Protein AF-A0A6L7AAR7-F1 (afdb_monomer_lite)

Structure (mmCIF, N/CA/C/O backbone):
data_AF-A0A6L7AAR7-F1
#
_entry.id   AF-A0A6L7AAR7-F1
#
loop_
_atom_site.group_PDB
_atom_site.id
_atom_site.type_symbol
_atom_site.label_atom_id
_atom_site.label_alt_id
_atom_site.label_comp_id
_atom_site.label_asym_id
_atom_site.label_entity_id
_atom_site.label_seq_id
_atom_site.pdbx_PDB_ins_code
_atom_site.Cartn_x
_atom_site.Cartn_y
_atom_site.Cartn_z
_atom_site.occupancy
_atom_site.B_iso_or_equiv
_atom_site.auth_seq_id
_atom_site.auth_comp_id
_atom_site.auth_asym_id
_atom_site.auth_atom_id
_atom_site.pdbx_PDB_model_num
ATOM 1 N N . MET A 1 1 ? -13.578 -8.970 4.110 1.00 52.84 1 MET A N 1
ATOM 2 C CA . MET A 1 1 ? -12.588 -7.875 4.165 1.00 52.84 1 MET A CA 1
ATOM 3 C C . MET A 1 1 ? -11.317 -8.450 3.602 1.00 52.84 1 MET A C 1
ATOM 5 O O . MET A 1 1 ? -10.902 -9.490 4.092 1.00 52.84 1 MET A O 1
ATOM 9 N N . ALA A 1 2 ? -10.791 -7.865 2.536 1.00 61.38 2 ALA A N 1
ATOM 10 C CA . ALA A 1 2 ? -9.553 -8.344 1.956 1.00 61.38 2 ALA A CA 1
ATOM 11 C C . ALA A 1 2 ? -8.425 -8.205 2.975 1.00 61.38 2 ALA A C 1
ATOM 13 O O . ALA A 1 2 ? -8.225 -7.123 3.527 1.00 61.38 2 ALA A O 1
ATOM 14 N N . THR A 1 3 ? -7.749 -9.308 3.261 1.00 82.00 3 THR A N 1
ATOM 15 C CA . THR A 1 3 ? -6.593 -9.338 4.151 1.00 82.00 3 THR A CA 1
ATOM 16 C C . THR A 1 3 ? -5.348 -9.517 3.312 1.00 82.00 3 THR A C 1
ATOM 18 O O . THR A 1 3 ? -5.300 -10.403 2.463 1.00 82.00 3 THR A O 1
ATOM 21 N N . PHE A 1 4 ? -4.338 -8.689 3.544 1.00 88.81 4 PHE A N 1
ATOM 22 C CA . PHE A 1 4 ? -3.069 -8.859 2.852 1.00 88.81 4 PHE A CA 1
ATOM 23 C C . PHE A 1 4 ? -2.214 -9.932 3.529 1.00 88.81 4 PHE A C 1
ATOM 25 O O . PHE A 1 4 ? -1.846 -9.804 4.698 1.00 88.81 4 PHE A O 1
ATOM 32 N N . ASP A 1 5 ? -1.834 -10.953 2.764 1.00 90.00 5 ASP A N 1
ATOM 33 C CA . ASP A 1 5 ? -0.918 -11.998 3.235 1.00 90.00 5 ASP A CA 1
ATOM 34 C C . ASP A 1 5 ? 0.521 -11.492 3.443 1.00 90.00 5 ASP A C 1
ATOM 36 O O . ASP A 1 5 ? 0.915 -10.410 2.994 1.00 90.00 5 ASP A O 1
ATOM 40 N N . ASN A 1 6 ? 1.362 -12.322 4.068 1.00 90.06 6 ASN A N 1
ATOM 41 C CA . ASN A 1 6 ? 2.794 -12.060 4.235 1.00 90.06 6 ASN A CA 1
ATOM 42 C C . ASN A 1 6 ? 3.594 -12.280 2.936 1.00 90.06 6 ASN A C 1
ATOM 44 O O . ASN A 1 6 ? 4.496 -13.114 2.871 1.00 90.06 6 ASN A O 1
ATOM 48 N N . ARG A 1 7 ? 3.248 -11.526 1.890 1.00 92.62 7 ARG A N 1
ATOM 49 C CA . ARG A 1 7 ? 3.949 -11.490 0.602 1.00 92.62 7 ARG A CA 1
ATOM 50 C C . ARG A 1 7 ? 4.065 -10.068 0.058 1.00 92.62 7 ARG A C 1
ATOM 52 O O . ARG A 1 7 ? 3.524 -9.111 0.618 1.00 92.62 7 ARG A O 1
ATOM 59 N N . GLY A 1 8 ? 4.803 -9.950 -1.038 1.00 93.50 8 GLY A N 1
ATOM 60 C CA . GLY A 1 8 ? 4.888 -8.735 -1.829 1.00 93.50 8 GLY A CA 1
ATOM 61 C C . GLY A 1 8 ? 3.638 -8.499 -2.660 1.00 93.50 8 GLY A C 1
ATOM 62 O O . GLY A 1 8 ? 3.177 -9.419 -3.332 1.00 93.50 8 GLY A O 1
ATOM 63 N N . TYR A 1 9 ? 3.146 -7.264 -2.639 1.00 94.19 9 TYR A N 1
ATOM 64 C CA . TYR A 1 9 ? 2.068 -6.801 -3.502 1.00 94.19 9 TYR A CA 1
ATOM 65 C C . TYR A 1 9 ? 2.518 -5.580 -4.291 1.00 94.19 9 TYR A C 1
ATOM 67 O O . TYR A 1 9 ? 3.107 -4.643 -3.737 1.00 94.19 9 TYR A O 1
ATOM 75 N N . ASN A 1 10 ? 2.225 -5.571 -5.586 1.00 93.88 10 ASN A N 1
ATOM 76 C CA . ASN A 1 10 ? 2.362 -4.366 -6.392 1.00 93.88 10 ASN A CA 1
ATOM 77 C C . ASN A 1 10 ? 1.145 -3.439 -6.208 1.00 93.88 10 ASN A C 1
ATOM 79 O O . ASN A 1 10 ? 0.103 -3.846 -5.700 1.00 93.88 10 ASN A O 1
ATOM 83 N N . ILE A 1 11 ? 1.265 -2.179 -6.634 1.00 92.75 11 ILE A N 1
ATOM 84 C CA . ILE A 1 11 ? 0.182 -1.187 -6.488 1.00 92.75 11 ILE A CA 1
ATOM 85 C C . ILE A 1 11 ? -1.118 -1.658 -7.155 1.00 92.75 11 ILE A C 1
ATOM 87 O O . ILE A 1 11 ? -2.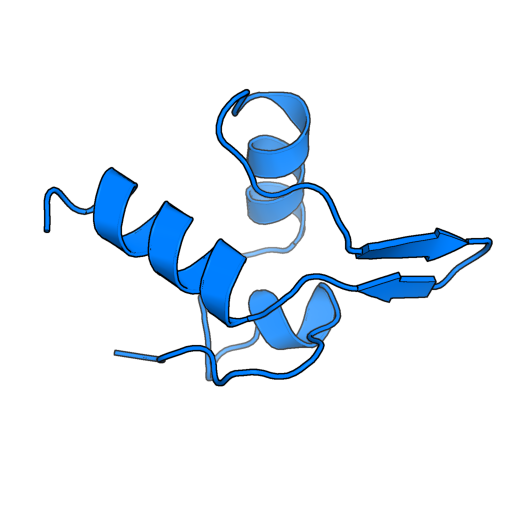188 -1.411 -6.617 1.00 92.75 11 ILE A O 1
ATOM 91 N N . GLY A 1 12 ? -1.027 -2.324 -8.309 1.00 92.19 12 GLY A N 1
ATOM 92 C CA . GLY A 1 12 ? -2.181 -2.842 -9.042 1.00 92.19 12 GLY A CA 1
ATOM 93 C C . GLY A 1 12 ? -2.956 -3.891 -8.251 1.00 92.19 12 GLY A C 1
ATOM 94 O O . GLY A 1 12 ? -4.166 -3.756 -8.147 1.00 92.19 12 GLY A O 1
ATOM 95 N N . GLU A 1 13 ? -2.261 -4.857 -7.643 1.00 92.81 13 GLU A N 1
ATOM 96 C CA . GLU A 1 13 ? -2.881 -5.840 -6.739 1.00 92.81 13 GLU A CA 1
ATOM 97 C C . GLU A 1 13 ? -3.498 -5.144 -5.517 1.00 92.81 13 GLU A C 1
ATOM 99 O O . GLU A 1 13 ? -4.619 -5.425 -5.134 1.00 92.81 13 GLU A O 1
ATOM 104 N N . ILE A 1 14 ? -2.812 -4.167 -4.917 1.00 92.25 14 ILE A N 1
ATOM 105 C CA . ILE A 1 14 ? -3.316 -3.502 -3.703 1.00 92.25 14 ILE A C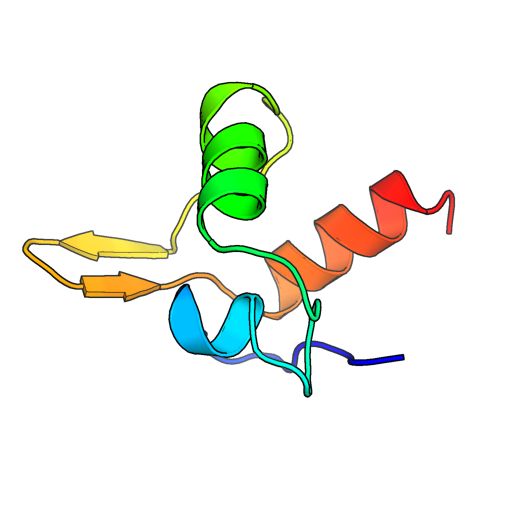A 1
ATOM 106 C C . ILE A 1 14 ? -4.633 -2.758 -3.943 1.00 92.25 14 ILE A C 1
ATOM 108 O O . ILE A 1 14 ? -5.506 -2.739 -3.075 1.00 92.25 14 ILE A O 1
ATOM 112 N N . VAL A 1 15 ? -4.764 -2.104 -5.096 1.00 92.75 15 VAL A N 1
ATOM 113 C CA . VAL A 1 15 ? -5.941 -1.289 -5.424 1.00 92.75 15 VAL A CA 1
ATOM 114 C C . VAL A 1 15 ? -7.017 -2.065 -6.182 1.00 92.75 15 VAL A C 1
ATOM 116 O O . VAL A 1 15 ? -8.049 -1.481 -6.514 1.00 92.75 15 VAL A O 1
ATOM 119 N N . ASP A 1 16 ? -6.791 -3.350 -6.469 1.00 91.50 16 ASP A N 1
ATOM 120 C CA . ASP A 1 16 ? -7.744 -4.178 -7.20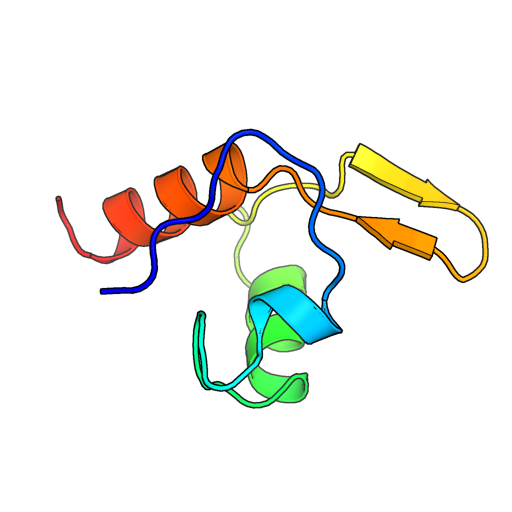2 1.00 91.50 16 ASP A CA 1
ATOM 121 C C . ASP A 1 16 ? -9.061 -4.377 -6.432 1.00 91.50 16 ASP A C 1
ATOM 123 O O . ASP A 1 16 ? -9.206 -4.011 -5.262 1.00 91.50 16 ASP A O 1
ATOM 127 N N . LYS A 1 17 ? -10.046 -4.958 -7.121 1.00 86.94 17 LYS A N 1
ATOM 128 C CA . LYS A 1 17 ? -11.382 -5.210 -6.566 1.00 86.94 17 LYS A CA 1
ATOM 129 C C . LYS A 1 17 ? -11.383 -6.221 -5.419 1.00 86.94 17 LYS A C 1
ATOM 131 O O . LYS A 1 17 ? -12.297 -6.172 -4.600 1.00 86.94 17 LYS A O 1
ATOM 136 N N . ASP A 1 18 ? -10.396 -7.108 -5.384 1.00 87.31 18 ASP A N 1
ATOM 137 C CA . ASP A 1 18 ? -10.271 -8.175 -4.396 1.00 87.31 18 ASP A CA 1
ATOM 138 C C . ASP A 1 18 ? -9.575 -7.686 -3.117 1.00 87.31 18 ASP A C 1
ATOM 140 O O . ASP A 1 18 ? -9.706 -8.335 -2.082 1.00 87.31 18 ASP A O 1
ATOM 144 N N . HIS A 1 19 ? -8.900 -6.529 -3.171 1.00 88.75 19 HIS A N 1
ATOM 145 C CA . HIS A 1 19 ? -8.202 -5.870 -2.072 1.00 88.75 19 HIS A CA 1
ATOM 146 C C . HIS A 1 19 ? -8.908 -4.589 -1.609 1.00 88.75 19 HIS A C 1
ATOM 148 O O . HIS A 1 19 ? -9.950 -4.643 -0.952 1.00 88.75 19 HIS A O 1
ATOM 154 N N . LEU A 1 20 ? -8.330 -3.415 -1.889 1.00 88.12 20 LEU A N 1
ATOM 155 C CA . LEU A 1 20 ? -8.873 -2.141 -1.413 1.00 88.12 20 LEU A CA 1
ATOM 156 C C . LEU A 1 20 ? -10.049 -1.638 -2.247 1.00 88.12 20 LEU A C 1
ATOM 158 O O . LEU A 1 20 ? -10.815 -0.813 -1.755 1.00 88.12 20 LEU A O 1
ATOM 162 N N . ASN A 1 21 ? -10.179 -2.101 -3.490 1.00 91.56 21 ASN A N 1
ATOM 163 C CA . ASN A 1 21 ? -11.169 -1.643 -4.459 1.00 91.56 21 ASN A CA 1
ATOM 164 C C . ASN A 1 21 ? -11.236 -0.105 -4.547 1.00 91.56 21 ASN A C 1
ATOM 166 O O . ASN A 1 21 ? -12.300 0.508 -4.436 1.00 91.56 21 ASN A O 1
ATOM 170 N N . ILE A 1 22 ? -10.074 0.534 -4.709 1.00 90.81 22 ILE A N 1
ATOM 171 C CA . ILE A 1 22 ? -9.950 1.992 -4.833 1.00 90.81 22 ILE A CA 1
ATOM 172 C C . ILE A 1 22 ? -9.243 2.373 -6.130 1.00 90.81 22 ILE A C 1
ATOM 174 O O . ILE A 1 22 ? -8.520 1.592 -6.734 1.00 90.81 22 ILE A O 1
ATOM 178 N N . ALA A 1 23 ? -9.397 3.622 -6.559 1.00 92.44 23 ALA A N 1
ATOM 179 C CA . ALA A 1 23 ? -8.605 4.131 -7.671 1.00 92.44 23 ALA A CA 1
ATOM 180 C C . ALA A 1 23 ? -7.122 4.258 -7.280 1.00 92.44 23 ALA A C 1
ATOM 182 O O . ALA A 1 23 ? -6.788 4.717 -6.183 1.00 92.44 23 ALA A O 1
ATOM 183 N N . ARG A 1 24 ? -6.221 3.971 -8.229 1.00 91.69 24 ARG A N 1
ATOM 184 C CA . ARG A 1 24 ? -4.773 4.186 -8.062 1.00 91.69 24 ARG A CA 1
ATOM 185 C C . ARG A 1 24 ? -4.430 5.622 -7.660 1.00 91.69 24 ARG A C 1
ATOM 187 O O . ARG A 1 24 ? -3.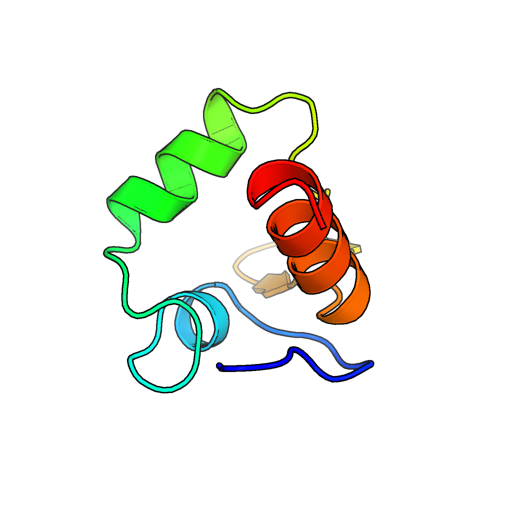579 5.833 -6.809 1.00 91.69 24 ARG A O 1
ATOM 194 N N . THR A 1 25 ? -5.143 6.608 -8.199 1.00 93.56 25 THR A N 1
ATOM 195 C CA . THR A 1 25 ? -4.961 8.024 -7.841 1.00 93.56 25 THR A CA 1
ATOM 196 C C . THR A 1 25 ? -5.270 8.307 -6.369 1.00 93.56 25 THR A C 1
ATOM 198 O O . THR A 1 25 ? -4.621 9.152 -5.756 1.00 93.56 25 THR A O 1
ATOM 201 N N . THR A 1 26 ? -6.234 7.598 -5.776 1.00 91.38 26 THR A N 1
ATOM 202 C CA . THR A 1 26 ? -6.532 7.672 -4.339 1.00 91.38 26 THR A CA 1
ATOM 203 C C . THR A 1 26 ? -5.410 7.041 -3.521 1.00 91.38 26 THR A C 1
ATOM 205 O O . THR A 1 26 ? -4.973 7.622 -2.530 1.00 91.38 26 THR A O 1
ATOM 208 N N . PHE A 1 27 ? -4.882 5.902 -3.969 1.00 91.50 27 PHE A N 1
ATOM 209 C CA . PHE A 1 27 ? -3.725 5.266 -3.341 1.00 91.50 27 PHE A CA 1
ATOM 210 C C . PHE A 1 27 ? -2.475 6.163 -3.376 1.00 91.50 27 PHE A C 1
ATOM 212 O O . PHE A 1 27 ? -1.818 6.355 -2.354 1.00 91.50 27 PHE A O 1
ATOM 219 N N . ASP A 1 28 ? -2.209 6.824 -4.504 1.00 91.62 28 ASP A N 1
ATOM 220 C CA . ASP A 1 28 ? -1.095 7.769 -4.649 1.00 91.62 28 ASP A CA 1
ATOM 221 C C . ASP A 1 28 ? -1.216 8.975 -3.702 1.00 91.62 28 ASP A C 1
ATOM 223 O O . ASP A 1 28 ? -0.208 9.488 -3.208 1.00 91.62 28 ASP A O 1
ATOM 227 N N . LYS A 1 29 ? -2.442 9.421 -3.386 1.00 93.12 29 LYS A N 1
ATOM 228 C CA . LYS A 1 29 ? -2.656 10.455 -2.360 1.00 93.12 29 LYS A CA 1
ATOM 229 C C . LYS A 1 29 ? -2.227 9.972 -0.977 1.00 93.12 29 LYS A C 1
ATOM 231 O O . LYS A 1 29 ? -1.649 10.762 -0.235 1.00 93.12 29 LYS A O 1
ATOM 236 N N . HIS A 1 30 ? -2.461 8.705 -0.629 1.00 90.31 30 HIS A N 1
ATOM 237 C CA . HIS A 1 30 ? -1.962 8.150 0.631 1.00 90.31 30 HIS A CA 1
ATOM 238 C C . HIS A 1 30 ? -0.437 8.149 0.664 1.00 90.31 30 HIS A C 1
ATOM 240 O O . HIS A 1 30 ? 0.135 8.657 1.620 1.00 90.31 30 HIS A O 1
ATOM 246 N N . ILE A 1 31 ? 0.220 7.721 -0.413 1.00 90.19 31 ILE A N 1
ATOM 247 C CA . ILE A 1 31 ? 1.687 7.763 -0.503 1.00 90.19 31 ILE A CA 1
ATOM 248 C C . ILE A 1 31 ? 2.230 9.188 -0.284 1.00 90.19 31 ILE A C 1
ATOM 250 O O . ILE A 1 31 ? 3.243 9.366 0.388 1.00 90.19 31 ILE A O 1
ATOM 254 N N . ARG A 1 32 ? 1.572 10.211 -0.847 1.00 89.12 32 ARG A N 1
ATOM 255 C CA . ARG A 1 32 ? 2.051 11.606 -0.798 1.00 89.12 32 ARG A CA 1
ATOM 256 C C . ARG A 1 32 ? 1.739 12.332 0.508 1.00 89.12 32 ARG A C 1
ATOM 258 O O . ARG A 1 32 ? 2.546 13.144 0.951 1.00 89.12 32 ARG A O 1
ATOM 265 N N . HIS A 1 33 ? 0.562 12.101 1.082 1.00 90.56 33 HIS A N 1
ATOM 266 C CA . HIS A 1 33 ? 0.050 12.914 2.190 1.00 90.56 33 HIS A CA 1
ATOM 267 C C . HIS A 1 33 ? 0.073 12.196 3.539 1.00 90.56 33 HIS A C 1
ATOM 269 O O . HIS A 1 33 ? 0.066 12.855 4.578 1.00 90.56 33 HIS A O 1
ATOM 275 N N . ASP A 1 34 ? 0.107 10.864 3.553 1.00 89.06 34 ASP A N 1
ATOM 276 C CA . ASP A 1 34 ? 0.063 10.090 4.784 1.00 89.06 34 ASP A CA 1
ATOM 277 C C . ASP A 1 34 ? 1.477 9.696 5.225 1.00 89.06 34 ASP A C 1
ATOM 279 O O . ASP A 1 34 ? 2.094 8.773 4.701 1.00 89.06 34 ASP A O 1
ATOM 283 N N . LYS A 1 35 ? 1.991 10.394 6.243 1.00 86.94 35 LYS A N 1
ATOM 284 C CA . LYS A 1 35 ? 3.320 10.117 6.815 1.00 86.94 35 LYS A CA 1
ATOM 285 C C . LYS A 1 35 ? 3.427 8.730 7.455 1.00 86.94 35 LYS A C 1
ATOM 287 O O . LYS A 1 35 ? 4.537 8.242 7.647 1.00 86.94 35 LYS A O 1
ATOM 292 N N . SER A 1 36 ? 2.297 8.122 7.822 1.00 88.62 36 SER A N 1
ATOM 293 C CA . SER A 1 36 ? 2.245 6.774 8.391 1.00 88.62 36 SER A CA 1
ATOM 294 C C . SER A 1 36 ? 2.112 5.685 7.328 1.00 88.62 36 SER A C 1
ATOM 296 O O . SER A 1 36 ? 2.102 4.502 7.669 1.00 88.62 36 SER A O 1
ATOM 298 N N . PHE A 1 37 ? 2.024 6.073 6.051 1.00 91.06 37 PHE A N 1
ATOM 299 C CA . PHE A 1 37 ? 1.903 5.132 4.955 1.00 91.06 37 PHE A CA 1
ATOM 300 C C . PHE A 1 37 ? 3.142 4.227 4.862 1.00 91.06 37 PHE A C 1
ATOM 302 O O . PHE A 1 37 ? 4.275 4.715 4.968 1.00 91.06 37 PHE A O 1
ATOM 309 N N . PRO A 1 38 ? 2.966 2.911 4.646 1.00 92.31 38 PRO A N 1
ATOM 310 C CA . PRO A 1 38 ? 4.080 1.984 4.539 1.00 92.31 38 PRO A CA 1
ATOM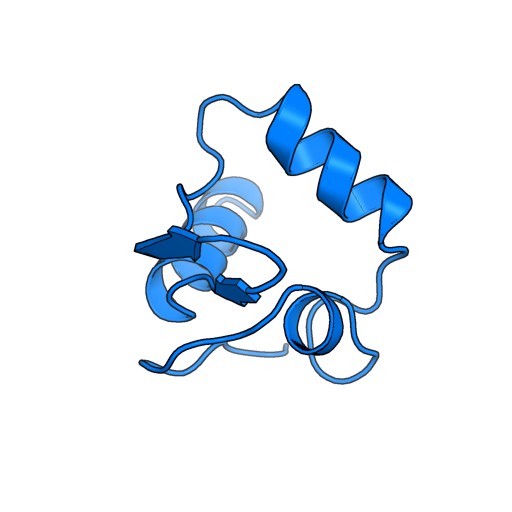 311 C C . PRO A 1 38 ? 5.039 2.375 3.423 1.00 92.31 38 PRO A C 1
ATOM 313 O O . PRO A 1 38 ? 4.634 2.624 2.289 1.00 92.31 38 PRO A O 1
ATOM 316 N N . LYS A 1 39 ? 6.340 2.357 3.716 1.00 91.81 39 LYS A N 1
ATOM 317 C CA . LYS A 1 39 ? 7.350 2.475 2.665 1.00 91.81 39 LYS A CA 1
ATOM 318 C C . LYS A 1 39 ? 7.394 1.180 1.843 1.00 91.81 39 LYS A C 1
ATOM 320 O O . LYS A 1 39 ? 7.354 0.098 2.446 1.00 91.81 39 LYS A O 1
ATOM 325 N N . PRO A 1 40 ? 7.508 1.274 0.507 1.00 93.31 40 PRO A N 1
ATOM 326 C CA . PRO A 1 40 ? 7.725 0.102 -0.329 1.00 93.31 40 PRO A CA 1
ATOM 327 C C . PRO A 1 40 ? 9.053 -0.567 0.044 1.00 93.31 40 PRO A C 1
ATOM 329 O O . PRO A 1 40 ? 9.999 0.107 0.458 1.00 93.31 40 PRO A O 1
ATOM 332 N N . TYR A 1 41 ? 9.119 -1.893 -0.076 1.00 92.12 41 TYR A N 1
ATOM 333 C CA . TYR A 1 41 ? 10.357 -2.647 0.163 1.00 92.12 41 TYR A CA 1
ATOM 334 C C . TYR A 1 41 ? 11.160 -2.865 -1.124 1.00 92.12 41 TYR A C 1
ATOM 336 O O . TYR A 1 41 ? 12.365 -3.083 -1.057 1.00 92.12 41 TYR A O 1
ATOM 344 N N . ILE A 1 42 ? 10.508 -2.744 -2.283 1.00 93.06 42 ILE A N 1
ATOM 345 C CA . ILE A 1 42 ? 11.151 -2.615 -3.592 1.00 93.06 42 ILE A CA 1
ATOM 346 C C . ILE A 1 42 ? 10.663 -1.309 -4.207 1.00 93.06 42 ILE A C 1
ATOM 348 O O . ILE A 1 42 ? 9.457 -1.082 -4.293 1.00 93.06 42 ILE A O 1
ATOM 352 N N . ASN A 1 43 ? 11.599 -0.460 -4.623 1.00 90.62 43 ASN A N 1
ATOM 353 C CA . ASN A 1 43 ? 11.326 0.782 -5.343 1.00 90.62 43 ASN A CA 1
ATOM 354 C C . ASN A 1 43 ? 12.464 1.051 -6.336 1.00 90.62 43 ASN A C 1
ATOM 356 O O . ASN A 1 43 ? 13.263 1.971 -6.155 1.00 90.62 43 ASN A O 1
ATOM 360 N N . THR A 1 44 ? 12.606 0.178 -7.330 1.00 88.94 44 THR A N 1
ATOM 361 C CA . THR A 1 44 ? 13.727 0.223 -8.276 1.00 88.94 44 THR A CA 1
ATOM 362 C C . THR A 1 44 ? 13.204 0.160 -9.702 1.00 88.94 44 THR A C 1
ATOM 364 O O . THR A 1 44 ? 12.457 -0.751 -10.064 1.00 88.94 44 THR A O 1
ATOM 367 N N . GLY A 1 45 ? 13.603 1.136 -10.523 1.00 84.88 45 GLY A N 1
ATOM 368 C CA . GLY A 1 45 ? 13.129 1.267 -11.900 1.00 84.88 45 GLY A CA 1
ATOM 369 C C . GLY A 1 45 ? 11.606 1.407 -11.955 1.00 84.88 45 GLY A C 1
ATOM 370 O O . GLY A 1 45 ? 11.047 2.333 -11.376 1.00 84.88 45 GLY A O 1
ATOM 371 N N . ASN A 1 46 ? 10.950 0.456 -12.623 1.00 85.69 46 ASN A N 1
ATOM 372 C CA . ASN A 1 46 ? 9.491 0.407 -12.776 1.00 85.69 46 ASN A CA 1
ATOM 373 C C . ASN A 1 46 ? 8.794 -0.513 -11.756 1.00 85.69 46 ASN A C 1
ATOM 375 O O . ASN A 1 46 ? 7.573 -0.671 -11.809 1.00 85.69 46 ASN A O 1
ATOM 379 N N . ALA A 1 47 ? 9.544 -1.141 -10.845 1.00 88.12 47 ALA A N 1
ATOM 380 C CA . ALA A 1 47 ? 9.002 -2.060 -9.854 1.00 88.12 47 ALA A CA 1
ATOM 381 C C . ALA A 1 47 ? 8.816 -1.352 -8.508 1.00 88.12 47 ALA A C 1
ATOM 383 O O . ALA A 1 47 ? 9.784 -0.928 -7.872 1.00 88.12 47 ALA A O 1
ATOM 384 N N . VAL A 1 48 ? 7.561 -1.274 -8.062 1.00 92.62 48 VAL A N 1
ATOM 385 C CA . VAL A 1 48 ? 7.196 -0.815 -6.719 1.00 92.62 48 VAL A CA 1
ATOM 386 C C . VAL A 1 48 ? 6.385 -1.908 -6.039 1.00 92.62 48 VAL A C 1
ATOM 388 O O . VAL A 1 48 ? 5.307 -2.265 -6.518 1.00 92.62 48 VAL A O 1
ATOM 391 N N . MET A 1 49 ? 6.904 -2.433 -4.929 1.00 94.62 49 MET A N 1
ATOM 392 C CA . MET A 1 49 ? 6.230 -3.465 -4.140 1.00 94.62 49 MET A CA 1
ATOM 393 C C . MET A 1 49 ? 6.180 -3.106 -2.659 1.00 94.62 49 MET A C 1
ATOM 395 O O . MET A 1 49 ? 7.127 -2.557 -2.085 1.00 94.62 49 MET A O 1
ATOM 399 N N . TYR A 1 50 ? 5.071 -3.477 -2.032 1.00 94.62 50 TYR A N 1
ATOM 400 C CA . TYR A 1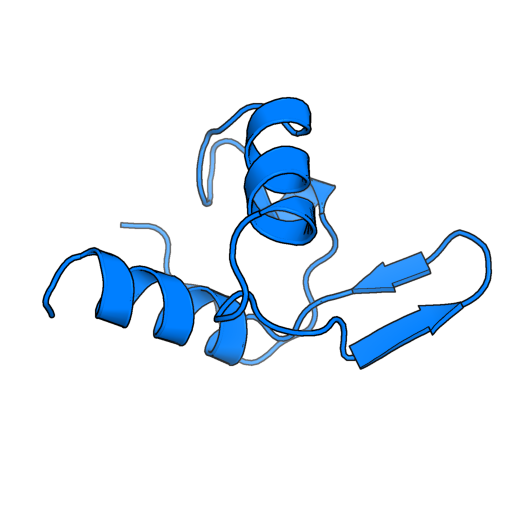 50 ? 4.787 -3.275 -0.620 1.00 94.62 50 TYR A CA 1
ATOM 401 C C . TYR A 1 50 ? 4.591 -4.615 0.075 1.00 94.62 50 TYR A C 1
ATOM 403 O O . TYR A 1 50 ? 4.061 -5.560 -0.505 1.00 94.62 50 TYR A O 1
ATOM 411 N N . TRP A 1 51 ? 5.016 -4.692 1.333 1.00 94.94 51 TRP A N 1
ATOM 412 C CA . TRP A 1 51 ? 4.714 -5.850 2.161 1.00 94.94 51 TRP A CA 1
ATOM 413 C C . TRP A 1 51 ? 3.243 -5.812 2.541 1.00 94.94 51 TRP A C 1
ATOM 415 O O . TRP A 1 51 ? 2.801 -4.835 3.152 1.00 94.94 51 TRP A O 1
ATOM 425 N N . GLY A 1 52 ? 2.518 -6.881 2.219 1.00 93.31 52 GLY A N 1
ATOM 426 C CA . GLY A 1 52 ? 1.098 -7.000 2.522 1.00 93.31 52 GLY A CA 1
ATOM 427 C C . GLY A 1 52 ? 0.795 -6.760 4.000 1.00 93.31 52 GLY A C 1
ATOM 428 O O . GLY A 1 52 ? -0.023 -5.910 4.334 1.00 93.31 52 GLY A O 1
ATOM 429 N N . THR A 1 53 ? 1.575 -7.367 4.895 1.00 92.56 53 THR A N 1
ATOM 430 C CA . THR A 1 53 ? 1.469 -7.171 6.353 1.00 92.56 53 THR A CA 1
ATOM 431 C C . THR A 1 53 ? 1.578 -5.709 6.795 1.00 92.56 53 THR A C 1
ATOM 433 O O . THR A 1 53 ? 0.896 -5.300 7.731 1.00 92.56 53 THR A O 1
ATOM 436 N N . ARG A 1 54 ? 2.390 -4.883 6.120 1.00 92.56 54 ARG A N 1
ATOM 437 C CA . ARG A 1 54 ? 2.503 -3.450 6.445 1.00 92.56 54 ARG A CA 1
ATOM 438 C C . ARG A 1 54 ? 1.313 -2.647 5.935 1.00 92.56 54 ARG A C 1
ATOM 440 O O . ARG A 1 54 ? 0.888 -1.715 6.614 1.00 92.56 54 ARG A O 1
ATOM 447 N N . ILE A 1 55 ? 0.801 -2.991 4.753 1.00 92.06 55 ILE A N 1
ATOM 448 C CA . ILE A 1 55 ? -0.421 -2.389 4.208 1.00 92.06 55 ILE A CA 1
ATOM 449 C C . ILE A 1 55 ? -1.603 -2.733 5.118 1.00 92.06 55 ILE A C 1
ATOM 451 O O . ILE A 1 55 ? -2.317 -1.821 5.525 1.00 92.06 55 ILE A O 1
ATOM 455 N N . GLN A 1 56 ? -1.739 -3.999 5.523 1.00 91.19 56 GLN A N 1
ATOM 456 C CA . GLN A 1 56 ? -2.761 -4.440 6.473 1.00 91.19 56 GLN A CA 1
ATOM 457 C C . GLN A 1 56 ? -2.668 -3.683 7.797 1.00 91.19 56 GLN A C 1
ATOM 459 O O . GLN A 1 56 ? -3.644 -3.077 8.218 1.00 91.19 56 GLN A O 1
ATOM 464 N N . TYR A 1 57 ? -1.479 -3.614 8.400 1.00 90.94 57 TYR A N 1
ATOM 465 C CA . TYR A 1 57 ? -1.278 -2.889 9.656 1.00 90.94 57 TYR A CA 1
ATOM 466 C C . TYR A 1 57 ? -1.667 -1.403 9.558 1.00 90.94 57 TYR A C 1
ATOM 468 O O . TYR A 1 57 ? -2.267 -0.839 10.473 1.00 90.94 57 TYR A O 1
ATOM 476 N N . TRP A 1 58 ? -1.338 -0.748 8.440 1.00 91.00 58 TRP A N 1
ATOM 477 C CA . TRP A 1 58 ? -1.741 0.636 8.193 1.00 91.00 58 TRP A CA 1
ATOM 478 C C . TRP A 1 58 ? -3.265 0.789 8.062 1.00 91.00 58 TRP A C 1
ATOM 480 O O . TRP A 1 58 ? -3.821 1.759 8.584 1.00 91.00 58 TRP A O 1
ATOM 490 N N . LEU A 1 59 ? -3.945 -0.164 7.416 1.00 88.44 59 LEU A N 1
ATOM 491 C CA . LEU A 1 59 ? -5.409 -0.190 7.326 1.00 88.44 59 LEU A CA 1
ATOM 492 C C . LEU A 1 59 ? -6.054 -0.399 8.693 1.00 88.44 59 LEU A C 1
ATOM 494 O O . LEU A 1 59 ? -6.963 0.353 9.045 1.00 88.44 59 LEU A O 1
ATOM 498 N N . ASP A 1 60 ? -5.556 -1.359 9.471 1.00 88.62 60 ASP A N 1
ATOM 499 C CA . ASP A 1 60 ? -6.069 -1.675 10.804 1.00 88.62 60 ASP A CA 1
ATOM 500 C C . ASP A 1 60 ? -5.993 -0.429 11.696 1.00 88.62 60 ASP A C 1
ATOM 502 O O . ASP A 1 60 ? -7.018 0.039 12.204 1.00 88.62 60 ASP A O 1
ATOM 506 N N . LYS A 1 61 ? -4.822 0.227 11.715 1.00 86.44 61 LYS A N 1
ATOM 507 C CA . LYS A 1 61 ? -4.589 1.479 12.447 1.00 86.44 61 LYS A CA 1
ATOM 508 C C . LYS A 1 61 ? -5.516 2.617 12.007 1.00 86.44 61 LYS A C 1
ATOM 510 O O . LYS A 1 61 ? -5.939 3.415 12.840 1.00 86.44 61 LYS A O 1
ATOM 515 N N . LYS A 1 62 ? -5.831 2.723 10.711 1.00 80.69 62 LYS A N 1
ATOM 516 C CA . LYS A 1 62 ? -6.785 3.724 10.199 1.00 80.69 62 LYS A CA 1
ATOM 517 C C . LYS A 1 62 ? -8.230 3.414 10.547 1.00 80.69 62 LYS A C 1
ATOM 519 O O . LYS A 1 62 ? -9.008 4.338 10.759 1.00 80.69 62 LYS A O 1
ATOM 524 N N . SER A 1 63 ? -8.584 2.136 10.574 1.00 76.25 63 SER A N 1
ATOM 525 C CA . SER A 1 63 ? -9.931 1.678 10.906 1.00 76.25 63 SER A CA 1
ATOM 526 C C . SER A 1 63 ? -10.233 1.724 12.409 1.00 76.25 63 SER A C 1
ATOM 528 O O . SER A 1 63 ? -11.375 1.495 12.798 1.00 76.25 63 SER A O 1
ATOM 530 N N . GLY A 1 64 ? -9.235 2.051 13.242 1.00 64.06 64 GLY A N 1
ATOM 531 C CA . GLY A 1 64 ? -9.366 2.095 14.699 1.00 64.06 64 GLY A CA 1
ATOM 532 C C . GLY A 1 64 ? -9.462 0.710 15.342 1.00 64.06 64 GLY A C 1
ATOM 533 O O . GLY A 1 64 ? -10.011 0.603 16.437 1.00 64.06 64 GLY A O 1
ATOM 534 N N . ARG A 1 65 ? -8.982 -0.330 14.647 1.00 52.81 65 ARG A N 1
ATOM 535 C CA . ARG A 1 65 ? -8.893 -1.704 15.155 1.00 52.81 65 ARG A CA 1
ATOM 536 C C . ARG A 1 65 ? -7.537 -1.974 15.793 1.00 52.81 65 ARG A C 1
ATOM 538 O O . ARG A 1 65 ? -6.542 -1.345 15.365 1.00 52.81 65 ARG A O 1
#

Foldseek 3Di:
DQAFDQDKDFLCRCCDPSHVVHDSVVVVCCVVPPPLQFAFPDDPDPDTIHGRVSNRVVVCVVVVD

Sequence (65 aa):
MATFDNRGYNIGEIVDKDHLNIARTTFDKHIRHDKSFPKPYINTGNAVMYWGTRIQYWLDKKSGR

pLDDT: mean 88.41, std 8.6, range [52.81, 94.94]

Organism: Leuconostoc lactis (NCBI:txid1246)

Radius of gyration: 11.12 Å; chains: 1; bounding box: 26×25×28 Å

Secondary structure (DSSP, 8-state):
-----SSEEEHHHHHSTTTT---HHHHHHHHHH-TTSPPPSEEETTEEEEEHHHHHHHHHHHHT-